Protein AF-K6Z4X4-F1 (afdb_monomer_lite)

Secondary structure (DSSP, 8-state):
--HHHHHHHTTS------HHHHHHHHHTTSS----GGGPPPPPPEEEEEE--SS--HHHHHHHHHHHHHHHHH-TT--EEEEEE---SS-----SSSSS---S---

Foldseek 3Di:
DDPQVVCVLVVVDDDDDDCVVCVVCCVVVSDDDDPPVPDDDADADEDEDEDDPDDDPVNVVVVVVCQVCVCVVPVSHHYDYDYDHDPPDDPPPPPPPDPPPPPDDD

Organism: NCBI:txid1128912

Radius of gyration: 18.61 Å; chains: 1; bounding box: 40×35×51 Å

InterPro domains:
  IPR005119 LysR, substrate-binding [PF03466] (2-70)
  IPR058163 LysR-type transcriptional regulator, proteobacterial-type [PTHR30537] (2-79)

pLDDT: mean 74.2, std 19.92, range [29.44, 95.06]

Structure (mmCIF, N/CA/C/O backbone):
data_AF-K6Z4X4-F1
#
_entry.id   AF-K6Z4X4-F1
#
loop_
_atom_site.group_PDB
_atom_site.id
_atom_site.type_symbol
_atom_site.label_atom_id
_atom_site.label_alt_id
_atom_site.label_comp_id
_atom_site.label_asym_id
_atom_site.label_entity_id
_atom_site.label_seq_id
_atom_site.pdbx_PDB_ins_code
_atom_site.Cartn_x
_atom_site.Cartn_y
_atom_site.Cartn_z
_atom_site.occupancy
_atom_site.B_iso_or_equiv
_atom_site.auth_seq_id
_atom_site.auth_comp_id
_atom_site.auth_asym_id
_atom_site.auth_atom_id
_atom_site.pdbx_PDB_model_num
ATOM 1 N N . MET A 1 1 ? 10.730 6.039 7.374 1.00 50.44 1 MET A N 1
ATOM 2 C CA . MET A 1 1 ? 10.057 6.252 8.674 1.00 50.44 1 MET A CA 1
ATOM 3 C C . MET A 1 1 ? 8.797 7.070 8.425 1.00 50.44 1 MET A C 1
ATOM 5 O O . MET A 1 1 ? 8.915 8.236 8.074 1.00 50.44 1 MET A O 1
ATOM 9 N N . HIS A 1 2 ? 7.614 6.452 8.499 1.00 75.50 2 HIS A N 1
ATOM 10 C CA . HIS A 1 2 ? 6.327 7.131 8.295 1.00 75.50 2 HIS A CA 1
ATOM 11 C C . HIS A 1 2 ? 5.801 7.628 9.645 1.00 75.50 2 HIS A C 1
ATOM 13 O O . HIS A 1 2 ? 5.440 6.822 10.500 1.00 75.50 2 HIS A O 1
ATOM 19 N N . VAL A 1 3 ? 5.764 8.948 9.839 1.00 88.75 3 VAL A N 1
ATOM 20 C CA . VAL A 1 3 ? 5.361 9.578 11.113 1.00 88.75 3 VAL A CA 1
ATOM 21 C C . VAL A 1 3 ? 3.961 9.132 11.552 1.00 88.75 3 VAL A C 1
ATOM 23 O O . VAL A 1 3 ? 3.763 8.800 12.715 1.00 88.75 3 VAL A O 1
ATOM 26 N N . LEU A 1 4 ? 3.017 9.029 10.612 1.00 92.00 4 LEU A N 1
ATOM 27 C CA . LEU A 1 4 ? 1.629 8.649 10.900 1.00 92.00 4 LEU A CA 1
ATOM 28 C C . LEU A 1 4 ? 1.493 7.233 11.481 1.00 92.00 4 LEU A C 1
ATOM 30 O O . LEU A 1 4 ? 0.699 7.022 12.390 1.00 92.00 4 LEU A O 1
ATOM 34 N N . ILE A 1 5 ? 2.302 6.276 11.015 1.00 91.31 5 ILE A N 1
ATOM 35 C CA . ILE A 1 5 ? 2.306 4.903 11.548 1.00 91.31 5 ILE A CA 1
ATOM 36 C C . ILE A 1 5 ? 2.859 4.890 12.967 1.00 91.31 5 ILE A C 1
ATOM 38 O O . ILE A 1 5 ? 2.332 4.200 13.832 1.00 91.31 5 ILE A O 1
ATOM 42 N N . SER A 1 6 ? 3.923 5.660 13.216 1.00 91.75 6 SER A N 1
ATOM 43 C CA . SER A 1 6 ? 4.530 5.738 14.545 1.00 91.75 6 SER A CA 1
ATOM 44 C C . SER A 1 6 ? 3.535 6.251 15.584 1.00 91.75 6 SER A C 1
ATOM 46 O O . SER A 1 6 ? 3.443 5.669 16.659 1.00 91.75 6 SER A O 1
ATOM 48 N N . LEU A 1 7 ? 2.774 7.294 15.244 1.00 93.50 7 LEU A N 1
ATOM 49 C CA . LEU A 1 7 ? 1.751 7.863 16.123 1.00 93.50 7 LEU A CA 1
ATOM 50 C C . LEU A 1 7 ? 0.593 6.881 16.353 1.00 93.50 7 LEU A C 1
ATOM 52 O O . LEU A 1 7 ? 0.183 6.675 17.492 1.00 93.50 7 LEU A O 1
ATOM 56 N N . ALA A 1 8 ? 0.121 6.203 15.300 1.00 93.69 8 ALA A N 1
ATOM 57 C CA . ALA A 1 8 ? -0.926 5.186 15.430 1.00 93.69 8 ALA A CA 1
ATOM 58 C C . ALA A 1 8 ? -0.498 4.036 16.359 1.00 93.69 8 ALA A C 1
ATOM 60 O O . ALA A 1 8 ? -1.252 3.626 17.236 1.00 93.69 8 ALA A O 1
ATOM 61 N N . LYS A 1 9 ? 0.750 3.566 16.235 1.00 92.50 9 LYS A N 1
ATOM 62 C CA . LYS A 1 9 ? 1.311 2.520 17.109 1.00 92.50 9 LYS A CA 1
ATOM 63 C C . LYS A 1 9 ? 1.479 2.962 18.563 1.00 92.50 9 LYS A C 1
ATOM 65 O O . LYS A 1 9 ? 1.510 2.117 19.450 1.00 92.50 9 LYS A O 1
ATOM 70 N N . GLN A 1 10 ? 1.621 4.262 18.804 1.00 94.50 10 GLN A N 1
ATOM 71 C CA . GLN A 1 10 ? 1.671 4.842 20.148 1.00 94.50 10 GLN A CA 1
ATOM 72 C C . GLN A 1 10 ? 0.276 5.036 20.759 1.00 94.50 10 GLN A C 1
ATOM 74 O O . GLN A 1 10 ? 0.178 5.380 21.931 1.00 94.50 10 GLN A O 1
ATOM 79 N N . GLY A 1 11 ? -0.795 4.785 19.999 1.00 93.31 11 GLY A N 1
ATOM 80 C CA . GLY A 1 11 ? -2.166 4.979 20.465 1.00 93.31 11 GLY A CA 1
ATOM 81 C C . GLY A 1 11 ? -2.638 6.432 20.409 1.00 93.31 11 GLY A C 1
ATOM 82 O O . GLY A 1 11 ? -3.677 6.747 20.979 1.00 93.31 11 GLY A O 1
ATOM 83 N N . GLU A 1 12 ? -1.928 7.307 19.688 1.00 95.06 12 GLU A N 1
ATOM 84 C CA . GLU A 1 12 ? -2.271 8.734 19.544 1.00 95.06 12 GLU A CA 1
ATOM 85 C C . GLU A 1 12 ? -3.495 8.975 18.632 1.00 95.06 12 GLU A C 1
ATOM 87 O O . GLU A 1 12 ? -3.896 10.113 18.395 1.00 95.06 12 GLU A O 1
ATOM 92 N N . GLY A 1 13 ? -4.098 7.908 18.094 1.00 92.25 13 GLY A N 1
ATOM 93 C CA . GLY A 1 13 ? -5.342 7.960 17.330 1.00 92.25 13 GLY A CA 1
ATOM 94 C C . GLY A 1 13 ? -5.425 6.936 16.199 1.00 92.25 13 GLY A C 1
ATOM 95 O O . GLY A 1 13 ? -4.606 6.024 16.083 1.00 92.25 13 GLY A O 1
ATOM 96 N N . ILE A 1 14 ? -6.439 7.109 15.347 1.00 93.56 14 ILE A N 1
ATOM 97 C CA . ILE A 1 14 ? -6.661 6.306 14.137 1.00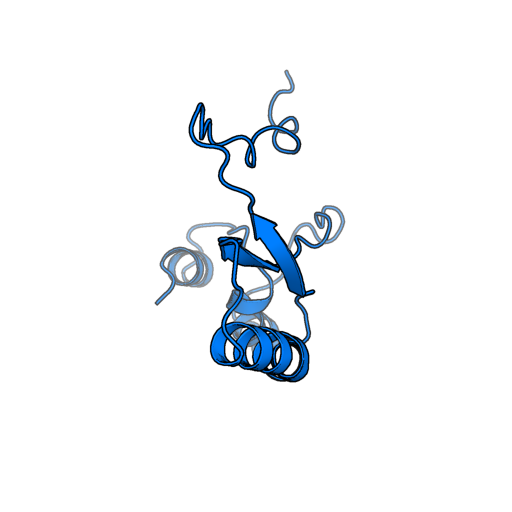 93.56 14 ILE A CA 1
ATOM 98 C C . ILE A 1 14 ? -5.973 6.995 12.954 1.00 93.56 14 ILE A C 1
ATOM 100 O O . ILE A 1 14 ? -6.121 8.202 12.763 1.00 93.56 14 ILE A O 1
ATOM 104 N N . ALA A 1 15 ? -5.254 6.226 12.134 1.00 92.38 15 ALA A N 1
ATOM 105 C CA . ALA A 1 15 ? -4.615 6.720 10.918 1.00 92.38 15 ALA A CA 1
ATOM 106 C C . ALA A 1 15 ? -5.208 6.044 9.678 1.00 92.38 15 ALA A C 1
ATOM 108 O O . ALA A 1 15 ? -5.282 4.820 9.603 1.00 92.38 15 ALA A O 1
ATOM 109 N N . PHE A 1 16 ? -5.584 6.849 8.684 1.00 89.94 16 PHE A N 1
ATOM 110 C C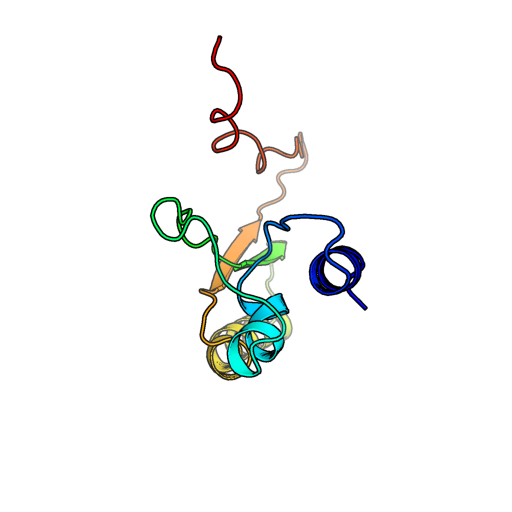A . PHE A 1 16 ? -6.009 6.360 7.377 1.00 89.94 16 PHE A CA 1
ATOM 111 C C . PHE A 1 16 ? -4.795 6.282 6.444 1.00 89.94 16 PHE A C 1
ATOM 113 O O . PHE A 1 16 ? -4.240 7.310 6.047 1.00 89.94 16 PHE A O 1
ATOM 120 N N . LEU A 1 17 ? -4.339 5.063 6.153 1.00 87.94 17 LEU A N 1
ATOM 121 C CA . LEU A 1 17 ? -3.095 4.798 5.434 1.00 87.94 17 LEU A CA 1
ATOM 122 C C . LEU A 1 17 ? -3.293 3.688 4.394 1.00 87.94 17 LEU A C 1
ATOM 124 O O . LEU A 1 17 ? -4.040 2.751 4.659 1.00 87.94 17 LEU A O 1
ATOM 128 N N . PRO A 1 18 ? -2.595 3.749 3.246 1.00 85.44 18 PRO A N 1
ATOM 129 C CA . PRO A 1 18 ? -2.547 2.638 2.301 1.00 85.44 18 PRO A CA 1
ATOM 130 C C . PRO A 1 18 ? -2.040 1.335 2.930 1.00 85.44 18 PRO A C 1
ATOM 132 O O . PRO A 1 18 ? -1.033 1.347 3.644 1.00 85.44 18 PRO A O 1
ATOM 135 N N . ASP A 1 19 ? -2.666 0.214 2.564 1.00 83.69 19 ASP A N 1
ATOM 136 C CA . ASP A 1 19 ? -2.355 -1.133 3.069 1.00 83.69 19 ASP A CA 1
ATOM 137 C C . ASP A 1 19 ? -0.861 -1.463 3.013 1.00 83.69 19 ASP A C 1
ATOM 139 O O . ASP A 1 19 ? -0.300 -2.022 3.953 1.00 83.69 19 ASP A O 1
ATOM 143 N N . VAL A 1 20 ? -0.183 -1.052 1.938 1.00 81.56 20 VAL A N 1
ATOM 144 C CA . VAL A 1 20 ? 1.252 -1.308 1.733 1.00 81.56 20 VAL A CA 1
ATOM 145 C C . VAL A 1 20 ? 2.156 -0.776 2.835 1.00 81.56 20 VAL A C 1
ATOM 147 O O . VAL A 1 20 ? 3.277 -1.254 2.981 1.00 81.56 20 VAL A O 1
ATOM 150 N N . TYR A 1 21 ? 1.697 0.207 3.603 1.00 85.00 21 TYR A N 1
ATOM 151 C CA . TYR A 1 21 ? 2.473 0.751 4.704 1.00 85.00 21 TYR A CA 1
ATOM 152 C C . TYR A 1 21 ? 2.242 0.022 6.022 1.00 85.00 21 TYR A C 1
ATOM 154 O O . TYR A 1 21 ? 3.098 0.114 6.894 1.00 85.00 21 TYR A O 1
ATOM 162 N N . VAL A 1 22 ? 1.114 -0.674 6.174 1.00 89.50 22 VAL A N 1
ATOM 163 C CA . VAL A 1 22 ? 0.660 -1.233 7.456 1.00 89.50 22 VAL A CA 1
ATOM 164 C C . VAL A 1 22 ? 0.570 -2.760 7.457 1.00 89.50 22 VAL A C 1
ATOM 166 O O . VAL A 1 22 ? 0.251 -3.343 8.486 1.00 89.50 22 VAL A O 1
ATOM 169 N N . GLN A 1 23 ? 0.864 -3.434 6.339 1.00 87.94 23 GLN A N 1
ATOM 170 C CA . GLN A 1 23 ? 0.790 -4.900 6.224 1.00 87.94 23 GLN A CA 1
ATOM 171 C C . GLN A 1 23 ? 1.582 -5.645 7.305 1.00 87.94 23 GLN A C 1
ATOM 173 O O . GLN A 1 23 ? 1.100 -6.637 7.848 1.00 87.94 23 GLN A O 1
ATOM 178 N N . ASN A 1 24 ? 2.784 -5.172 7.633 1.00 88.81 24 ASN A N 1
ATOM 179 C CA . ASN A 1 24 ? 3.621 -5.804 8.649 1.00 88.81 24 ASN A CA 1
ATOM 180 C C . ASN A 1 24 ? 3.018 -5.634 10.055 1.00 88.81 24 ASN A C 1
ATOM 182 O O . ASN A 1 24 ? 2.990 -6.570 10.849 1.00 88.81 24 ASN A O 1
ATOM 186 N N . GLU A 1 25 ? 2.503 -4.446 10.345 1.00 91.19 25 GLU A N 1
ATOM 187 C CA . GLU A 1 25 ? 1.910 -4.036 11.612 1.00 91.19 25 GLU A CA 1
ATOM 188 C C . GLU A 1 25 ? 0.551 -4.699 11.856 1.00 91.19 25 GLU A C 1
ATOM 190 O O . GLU A 1 25 ? 0.250 -5.088 12.982 1.00 91.19 25 GLU A O 1
ATOM 195 N N . LEU A 1 26 ? -0.244 -4.871 10.799 1.00 91.38 26 LEU A N 1
ATOM 196 C CA . LEU A 1 26 ? -1.467 -5.668 10.830 1.00 91.38 26 LEU A CA 1
ATOM 197 C C . LEU A 1 26 ? -1.131 -7.152 11.024 1.00 91.38 26 LEU A C 1
ATOM 199 O O . LEU A 1 26 ? -1.734 -7.818 11.861 1.00 91.38 26 LEU A O 1
ATOM 203 N N . GLY A 1 27 ? -0.129 -7.668 10.303 1.00 90.69 27 GLY A N 1
ATOM 204 C CA . GLY A 1 27 ? 0.277 -9.074 10.376 1.00 90.69 27 GLY A CA 1
ATOM 205 C C . GLY A 1 27 ? 0.841 -9.494 11.736 1.00 90.69 27 GLY A C 1
ATOM 206 O O . GLY A 1 27 ? 0.654 -10.635 12.151 1.00 90.69 27 GLY A O 1
ATOM 207 N N . ASN A 1 28 ? 1.502 -8.579 12.450 1.00 93.12 28 ASN A N 1
ATOM 208 C CA . ASN A 1 28 ? 2.027 -8.826 13.797 1.00 93.12 28 ASN A CA 1
ATOM 209 C C . ASN A 1 28 ? 1.083 -8.374 14.930 1.00 93.12 28 ASN A C 1
ATOM 211 O O . ASN A 1 28 ? 1.438 -8.517 16.100 1.00 93.12 28 ASN A O 1
ATOM 215 N N . GLY A 1 29 ? -0.092 -7.828 14.598 1.00 91.56 29 GLY A N 1
ATOM 216 C CA . GLY A 1 29 ? -1.097 -7.367 15.558 1.00 91.56 29 GLY A CA 1
ATOM 217 C C . GLY A 1 29 ? -0.750 -6.077 16.309 1.00 91.56 29 GLY A C 1
ATOM 218 O O . GLY A 1 29 ? -1.444 -5.734 17.264 1.00 91.56 29 GLY A O 1
ATOM 219 N N . SER A 1 30 ? 0.306 -5.353 15.917 1.00 92.31 30 SER A N 1
ATOM 220 C CA . SER A 1 30 ? 0.638 -4.047 16.514 1.00 92.31 30 SER A CA 1
ATOM 221 C C . SER A 1 30 ? -0.288 -2.920 16.059 1.00 92.31 30 SER A C 1
ATOM 223 O O . SER A 1 30 ? -0.374 -1.896 16.734 1.00 92.31 30 SER A O 1
ATOM 225 N N . LEU A 1 31 ? -0.986 -3.108 14.938 1.00 93.44 31 LEU A N 1
ATOM 226 C CA . LEU A 1 31 ? -2.127 -2.306 14.518 1.00 93.44 31 LEU A CA 1
ATOM 227 C C . LEU A 1 31 ? -3.311 -3.230 14.229 1.00 93.44 31 LEU A C 1
ATOM 229 O O . LEU A 1 31 ? -3.137 -4.394 13.874 1.00 93.44 31 LEU A O 1
ATOM 233 N N . VAL A 1 32 ? -4.519 -2.689 14.355 1.00 93.62 32 VAL A N 1
ATOM 234 C CA . VAL A 1 32 ? -5.768 -3.376 14.015 1.00 93.62 32 VAL A CA 1
ATOM 235 C C . VAL A 1 32 ? -6.540 -2.503 13.037 1.00 93.62 32 VAL A C 1
ATOM 237 O O . VAL A 1 32 ? -6.600 -1.283 13.195 1.00 93.62 32 VAL A O 1
ATOM 240 N N . GLU A 1 33 ? -7.114 -3.126 12.013 1.00 92.69 33 GLU A N 1
ATOM 241 C CA . GLU A 1 33 ? -7.993 -2.435 11.080 1.00 92.69 33 GLU A CA 1
ATOM 242 C C . GLU A 1 33 ? -9.328 -2.098 11.752 1.00 92.69 33 GLU A C 1
ATOM 244 O O . GLU A 1 33 ? -9.949 -2.932 12.410 1.00 92.69 33 GLU A O 1
ATOM 249 N N . V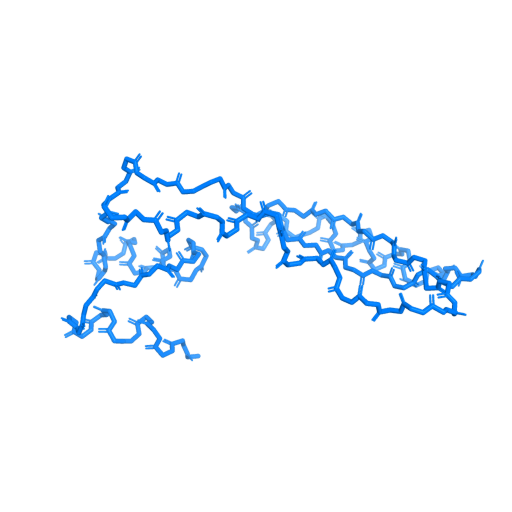AL A 1 34 ? -9.780 -0.864 11.560 1.00 92.88 34 VAL A N 1
ATOM 250 C CA . VAL A 1 34 ? -11.064 -0.360 12.052 1.00 92.88 34 VAL A CA 1
ATOM 251 C C . VAL A 1 34 ? -11.872 0.186 10.880 1.00 92.88 34 VAL A C 1
ATOM 253 O O . VAL A 1 34 ? -11.295 0.577 9.869 1.00 92.88 34 VAL A O 1
ATOM 256 N N . LEU A 1 35 ? -13.201 0.250 11.024 1.00 91.00 35 LEU A N 1
ATOM 257 C CA . LEU A 1 35 ? -14.111 0.757 9.983 1.00 91.00 35 LEU A CA 1
ATOM 258 C C . LEU A 1 35 ? -14.005 -0.008 8.647 1.00 91.00 35 LEU A C 1
ATOM 260 O O . LEU A 1 35 ? -14.115 0.590 7.579 1.00 91.00 35 LEU A O 1
ATOM 264 N N . SER A 1 36 ? -13.828 -1.332 8.700 1.00 88.12 36 SER A N 1
ATOM 265 C CA . SER A 1 36 ? -13.706 -2.203 7.517 1.00 88.12 36 SER A CA 1
ATOM 266 C C . SER A 1 36 ? -14.881 -2.088 6.537 1.00 88.12 36 SER A C 1
ATOM 268 O O . SER A 1 36 ? -14.710 -2.305 5.340 1.00 88.12 36 SER A O 1
ATOM 270 N N . ASP A 1 37 ? -16.058 -1.694 7.026 1.00 92.06 37 ASP A N 1
ATOM 271 C CA . ASP A 1 37 ? -17.266 -1.496 6.216 1.00 92.06 37 ASP A CA 1
ATOM 272 C C . ASP A 1 37 ? -17.191 -0.246 5.318 1.00 92.06 37 ASP A C 1
ATOM 274 O O . ASP A 1 37 ? -17.983 -0.096 4.390 1.00 92.06 37 ASP A O 1
ATOM 278 N N . PHE A 1 38 ? -16.228 0.648 5.569 1.00 88.31 38 PHE A N 1
ATOM 279 C CA . PHE A 1 38 ? -16.050 1.928 4.876 1.00 88.31 38 PHE A CA 1
ATOM 280 C C . PHE A 1 38 ? -14.773 1.968 4.029 1.00 88.31 38 PHE A C 1
ATOM 282 O O . PHE A 1 38 ? -14.197 3.038 3.815 1.00 88.31 38 PHE A O 1
ATOM 289 N N . ARG A 1 39 ? -14.302 0.812 3.544 1.00 83.75 39 ARG A N 1
ATOM 290 C CA . ARG A 1 39 ? -13.111 0.763 2.691 1.00 83.75 39 ARG A CA 1
ATOM 291 C C . ARG A 1 39 ? -13.325 1.568 1.401 1.00 83.75 39 ARG A C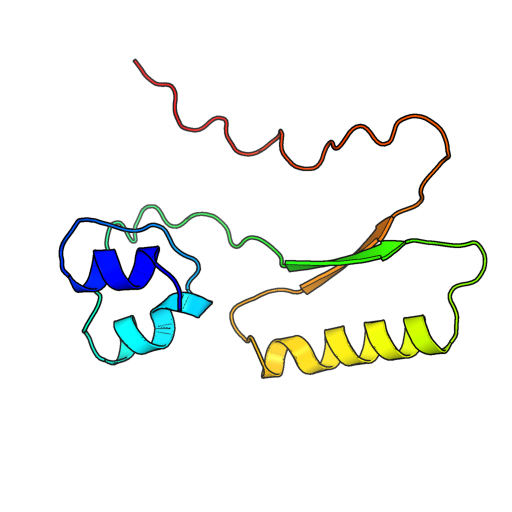 1
ATOM 293 O O . ARG A 1 39 ? -14.262 1.280 0.655 1.00 83.75 39 ARG A O 1
ATOM 300 N N . PRO A 1 40 ? -12.456 2.550 1.106 1.00 82.25 40 PRO A N 1
ATOM 301 C CA . PRO A 1 40 ? -12.517 3.265 -0.157 1.00 82.25 40 PRO A CA 1
ATOM 302 C C . PRO A 1 40 ? -12.075 2.367 -1.312 1.00 82.25 40 PRO A C 1
ATOM 304 O O . PRO A 1 40 ? -11.360 1.380 -1.124 1.00 82.25 40 PRO A O 1
ATOM 307 N N . GLU A 1 41 ? -12.483 2.736 -2.524 1.00 80.75 41 GLU A N 1
ATOM 308 C CA . GLU A 1 41 ? -12.023 2.065 -3.737 1.00 80.75 41 GLU A CA 1
ATOM 309 C C . GLU A 1 41 ? -10.494 2.121 -3.857 1.00 80.75 41 GLU A C 1
ATOM 311 O O . GLU A 1 41 ? -9.848 3.107 -3.484 1.00 80.75 41 GLU A O 1
ATOM 316 N N . SER A 1 42 ? -9.910 1.048 -4.398 1.00 75.50 42 SER A N 1
ATOM 317 C CA . SER A 1 42 ? -8.466 0.969 -4.615 1.00 75.50 42 SER A CA 1
ATOM 318 C C . SER A 1 42 ? -8.015 2.061 -5.585 1.00 75.50 42 SER A C 1
ATOM 320 O O . SER A 1 42 ? -8.510 2.160 -6.709 1.00 75.50 42 SER A O 1
ATOM 322 N N . LEU A 1 43 ? -7.062 2.886 -5.150 1.00 76.38 43 LEU A N 1
ATOM 323 C CA . LEU A 1 43 ? -6.497 3.951 -5.970 1.00 76.38 43 LEU A CA 1
ATOM 324 C C . LEU A 1 43 ? -5.339 3.401 -6.815 1.00 76.38 43 LEU A C 1
ATOM 326 O O . LEU A 1 43 ? -4.362 2.900 -6.249 1.00 76.38 43 LEU A O 1
ATOM 330 N N . PRO A 1 44 ? -5.392 3.525 -8.155 1.00 78.81 44 PRO A N 1
ATOM 331 C CA . PRO A 1 44 ? -4.326 3.028 -9.009 1.00 78.81 44 PRO A CA 1
ATOM 332 C C . PRO A 1 44 ? -3.057 3.868 -8.846 1.00 78.81 44 PRO A C 1
ATOM 334 O O . PRO A 1 44 ? -3.098 5.104 -8.773 1.00 78.81 44 PRO A O 1
ATOM 337 N N . ILE A 1 45 ? -1.907 3.199 -8.874 1.00 82.56 45 ILE A N 1
ATOM 338 C CA . ILE A 1 45 ? -0.609 3.862 -8.983 1.00 82.56 45 ILE A CA 1
ATOM 339 C C . ILE A 1 45 ? -0.332 4.142 -10.450 1.00 82.56 45 ILE A C 1
ATOM 341 O O . ILE A 1 45 ? -0.407 3.264 -11.302 1.00 82.56 45 ILE A O 1
ATOM 345 N N . ASN A 1 46 ? 0.016 5.388 -10.751 1.00 83.69 46 ASN A N 1
ATOM 346 C CA . ASN A 1 46 ? 0.233 5.815 -12.122 1.00 83.69 46 ASN A CA 1
ATOM 347 C C . ASN A 1 46 ? 1.724 5.976 -12.405 1.00 83.69 46 ASN A C 1
ATOM 349 O O . ASN A 1 46 ? 2.395 6.787 -11.762 1.00 83.69 46 ASN A O 1
ATOM 353 N N . LEU A 1 47 ? 2.228 5.275 -13.420 1.00 81.94 47 LEU A N 1
ATOM 354 C CA . LEU A 1 47 ? 3.517 5.590 -14.021 1.00 81.94 47 LEU A CA 1
ATOM 355 C C . LEU A 1 47 ? 3.307 6.708 -15.047 1.00 81.94 47 LEU A C 1
ATOM 357 O O . LEU A 1 47 ? 2.804 6.477 -16.149 1.00 81.94 47 LEU A O 1
ATOM 361 N N . LEU A 1 48 ? 3.664 7.934 -14.660 1.00 82.75 48 LEU A N 1
ATOM 362 C CA . LEU A 1 48 ? 3.531 9.115 -15.509 1.00 82.75 48 LEU A CA 1
ATOM 363 C C . LEU A 1 48 ? 4.782 9.306 -16.364 1.00 82.75 48 LEU A C 1
ATOM 365 O O . LEU A 1 48 ? 5.875 9.553 -15.853 1.00 82.75 48 LEU A O 1
ATOM 369 N N . CYS A 1 49 ? 4.611 9.246 -17.683 1.00 74.69 49 CYS A N 1
ATOM 370 C CA . CYS A 1 49 ? 5.681 9.501 -18.641 1.00 74.69 49 CYS A CA 1
ATOM 371 C C . CYS A 1 49 ? 5.324 10.701 -19.521 1.00 74.69 49 CYS A C 1
ATOM 373 O O . CYS A 1 49 ? 4.253 10.750 -20.129 1.00 74.69 49 CYS A O 1
ATOM 375 N N . VAL A 1 50 ? 6.231 11.676 -19.624 1.00 70.81 50 VAL A N 1
ATOM 376 C CA . VAL A 1 50 ? 6.048 12.810 -20.538 1.00 70.81 50 VAL A CA 1
ATOM 377 C C . VAL A 1 50 ? 6.223 12.312 -21.966 1.00 70.81 50 VAL A C 1
ATOM 379 O O . VAL A 1 50 ? 7.307 11.871 -22.357 1.00 70.81 50 VAL A O 1
ATOM 382 N N . PHE A 1 51 ? 5.163 12.408 -22.761 1.00 64.25 51 PHE A N 1
ATOM 383 C CA . PHE A 1 51 ? 5.224 12.064 -24.170 1.00 64.25 51 PHE A CA 1
ATOM 384 C C . PHE A 1 51 ? 5.964 13.171 -24.930 1.00 64.25 51 PHE A C 1
ATOM 386 O O . PHE A 1 51 ? 5.425 14.252 -25.171 1.00 64.25 51 PHE A O 1
ATOM 393 N N . LYS A 1 52 ? 7.216 12.908 -25.313 1.00 63.06 52 LYS A N 1
ATOM 394 C CA . LYS A 1 52 ? 7.929 13.676 -26.347 1.00 63.06 52 LYS A CA 1
ATOM 395 C C . LYS A 1 52 ? 7.773 12.948 -27.685 1.00 63.06 52 LYS A C 1
ATOM 397 O O . LYS A 1 52 ? 7.623 11.733 -27.702 1.00 63.06 52 LYS A O 1
ATOM 402 N N . ARG A 1 53 ? 7.838 13.682 -28.808 1.00 58.50 53 ARG A N 1
ATOM 403 C CA . ARG A 1 53 ? 7.638 13.161 -30.184 1.00 58.50 53 ARG A CA 1
ATOM 404 C C . ARG A 1 53 ? 8.429 11.876 -30.495 1.00 58.50 53 ARG A C 1
ATOM 406 O O . ARG A 1 53 ? 7.996 11.101 -31.335 1.00 58.50 53 ARG A O 1
ATOM 413 N N . LEU A 1 54 ? 9.555 11.647 -29.816 1.00 61.03 54 LEU A N 1
ATOM 414 C CA . LEU A 1 54 ? 10.245 10.361 -29.777 1.00 61.03 54 LEU A CA 1
ATOM 415 C C . LEU A 1 54 ? 10.296 9.844 -28.334 1.00 61.03 54 LEU A C 1
ATOM 417 O O . LEU A 1 54 ? 11.042 10.373 -27.509 1.00 61.03 54 LEU A O 1
ATOM 421 N N . LEU A 1 55 ? 9.526 8.794 -28.042 1.00 70.31 55 LEU A N 1
ATOM 422 C CA . LEU A 1 55 ? 9.815 7.921 -26.907 1.00 70.31 55 LEU A CA 1
ATOM 423 C C . LEU A 1 55 ? 11.117 7.183 -27.227 1.00 70.31 55 LEU A C 1
ATOM 425 O O . LEU A 1 55 ? 11.216 6.512 -28.254 1.00 70.31 55 LEU A O 1
ATOM 429 N N . THR A 1 56 ? 12.133 7.325 -26.379 1.00 79.81 56 THR A N 1
ATOM 430 C CA . THR A 1 56 ? 13.380 6.577 -26.556 1.00 79.81 56 THR A CA 1
ATOM 431 C C . THR A 1 56 ? 13.123 5.088 -26.317 1.00 79.81 56 THR A C 1
ATOM 433 O O . THR A 1 56 ? 12.284 4.721 -25.491 1.00 79.81 56 THR A O 1
ATOM 436 N N . HIS A 1 57 ? 13.870 4.213 -26.999 1.00 84.12 57 HIS A N 1
ATOM 437 C CA . HIS A 1 57 ? 13.817 2.766 -26.748 1.00 84.12 57 HIS A CA 1
ATOM 438 C C . HIS A 1 57 ? 14.048 2.429 -25.269 1.00 84.12 57 HIS A C 1
ATOM 440 O O . HIS A 1 57 ? 13.400 1.534 -24.736 1.00 84.12 57 HIS A O 1
ATOM 446 N N . LEU A 1 58 ? 14.903 3.205 -24.595 1.00 85.31 58 LEU A N 1
ATOM 447 C CA . LEU A 1 58 ? 15.156 3.087 -23.163 1.00 85.31 58 LEU A CA 1
ATOM 448 C C . LEU A 1 58 ? 13.895 3.331 -22.327 1.00 85.31 58 LEU A C 1
ATOM 450 O O . LEU A 1 58 ? 13.595 2.537 -21.445 1.00 85.31 58 LEU A O 1
ATOM 454 N N . LEU A 1 59 ? 13.143 4.404 -22.603 1.00 84.00 59 LEU A N 1
ATOM 455 C CA . LEU A 1 59 ? 11.929 4.712 -21.846 1.00 84.00 59 LEU A CA 1
ATOM 456 C C . LEU A 1 59 ? 10.854 3.645 -22.068 1.00 84.00 59 LEU A C 1
ATOM 458 O O . LEU A 1 59 ? 10.191 3.255 -21.115 1.00 84.00 59 LEU A O 1
ATOM 462 N N . LY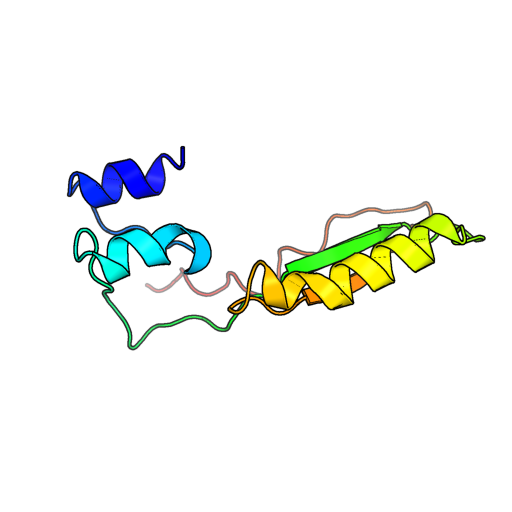S A 1 60 ? 10.723 3.127 -23.295 1.00 84.12 60 LYS A N 1
ATOM 463 C CA . LYS A 1 60 ? 9.802 2.020 -23.583 1.00 84.12 60 LYS A CA 1
ATOM 464 C C . LYS A 1 60 ? 10.175 0.763 -22.789 1.00 84.12 60 LYS A C 1
ATOM 466 O O . LYS A 1 60 ? 9.322 0.227 -22.092 1.00 84.12 60 LYS A O 1
ATOM 471 N N . ALA A 1 61 ? 11.440 0.347 -22.858 1.00 89.12 61 ALA A N 1
ATOM 472 C CA . ALA A 1 61 ? 11.932 -0.824 -22.136 1.00 89.12 61 ALA A CA 1
ATOM 473 C C . ALA A 1 61 ? 11.801 -0.657 -20.614 1.00 89.12 61 ALA A C 1
ATOM 475 O O . ALA A 1 61 ? 11.440 -1.597 -19.918 1.00 89.12 61 ALA A O 1
ATOM 476 N N . PHE A 1 62 ? 12.041 0.551 -20.096 1.00 88.38 62 PHE A N 1
ATOM 477 C CA . PHE A 1 62 ? 11.859 0.861 -18.681 1.00 88.38 62 PHE A CA 1
ATOM 478 C C . PHE A 1 62 ? 10.391 0.772 -18.255 1.00 88.38 62 PHE A C 1
ATOM 480 O O . PHE A 1 62 ? 10.088 0.127 -17.257 1.00 88.38 62 PHE A O 1
ATOM 487 N N . THR A 1 63 ? 9.475 1.393 -19.004 1.00 86.81 63 THR A N 1
ATOM 488 C CA . THR A 1 63 ? 8.035 1.314 -18.726 1.00 86.81 63 THR A CA 1
ATOM 489 C C . THR A 1 63 ? 7.556 -0.135 -18.728 1.00 86.81 63 THR A C 1
ATOM 491 O O . THR A 1 63 ? 6.832 -0.532 -17.821 1.00 86.81 63 THR A O 1
ATOM 494 N N . GLU A 1 64 ? 7.990 -0.925 -19.710 1.00 88.31 64 GLU A N 1
ATOM 495 C CA . GLU A 1 64 ? 7.660 -2.347 -19.812 1.00 88.31 64 GLU A CA 1
ATOM 496 C C . GLU A 1 64 ? 8.202 -3.133 -18.613 1.00 88.31 64 GLU A C 1
ATOM 498 O O . GLU A 1 64 ? 7.432 -3.796 -17.926 1.00 88.31 64 GLU A O 1
ATOM 503 N N . TYR A 1 65 ? 9.482 -2.954 -18.274 1.00 90.81 65 TYR A N 1
ATOM 504 C CA . TYR A 1 65 ? 10.095 -3.572 -17.097 1.00 90.81 65 TYR A CA 1
ATOM 505 C C . TYR A 1 65 ? 9.337 -3.243 -15.804 1.00 90.81 65 TYR A C 1
ATOM 507 O O . TYR A 1 65 ? 9.023 -4.138 -15.019 1.00 90.81 65 TYR A O 1
ATOM 515 N N . VAL A 1 66 ? 9.011 -1.967 -15.578 1.00 88.94 66 VAL A N 1
ATOM 516 C CA . VAL A 1 66 ? 8.291 -1.545 -14.370 1.00 88.94 66 VAL A CA 1
ATOM 517 C C . VAL A 1 66 ? 6.915 -2.200 -14.313 1.00 88.94 66 VAL A C 1
ATOM 519 O O . VAL A 1 66 ? 6.583 -2.778 -13.287 1.00 88.94 66 VAL A O 1
ATOM 522 N N . VAL A 1 67 ? 6.134 -2.170 -15.395 1.00 86.62 67 VAL A N 1
ATOM 523 C CA . VAL A 1 67 ? 4.795 -2.785 -15.414 1.00 86.62 67 VAL A CA 1
ATOM 524 C C . VAL A 1 67 ? 4.866 -4.290 -15.158 1.00 86.62 67 VAL A C 1
ATOM 526 O O . VAL A 1 67 ? 4.079 -4.805 -14.369 1.00 86.62 67 VAL A O 1
ATOM 529 N N . THR A 1 68 ? 5.822 -4.988 -15.775 1.00 88.69 68 THR A N 1
ATOM 530 C CA . THR A 1 68 ? 5.978 -6.439 -15.614 1.00 88.69 68 THR A CA 1
ATOM 531 C C . THR A 1 68 ? 6.360 -6.832 -14.189 1.00 88.69 68 THR A C 1
ATOM 533 O O . THR A 1 68 ? 5.875 -7.843 -13.685 1.00 88.69 68 THR A O 1
ATOM 536 N N . HIS A 1 69 ? 7.217 -6.054 -13.525 1.00 88.69 69 HIS A N 1
ATOM 537 C CA . HIS A 1 69 ? 7.782 -6.442 -12.229 1.00 88.69 69 HIS A CA 1
ATOM 538 C C . HIS A 1 69 ? 7.130 -5.770 -11.022 1.00 88.69 69 HIS A C 1
ATOM 540 O O . HIS A 1 69 ? 7.347 -6.209 -9.890 1.00 88.69 69 HIS A O 1
ATOM 546 N N . PHE A 1 70 ? 6.318 -4.732 -11.219 1.00 84.44 70 PHE A N 1
ATOM 547 C CA . PHE A 1 70 ? 5.749 -4.004 -10.092 1.00 84.44 70 PHE A CA 1
ATOM 548 C C . PHE A 1 70 ? 4.800 -4.851 -9.255 1.00 84.44 70 PHE A C 1
ATOM 550 O O . PHE A 1 70 ? 4.883 -4.803 -8.033 1.00 84.44 70 PHE A O 1
ATOM 557 N N . SER A 1 71 ? 3.963 -5.683 -9.877 1.00 78.81 71 SER A N 1
ATOM 558 C CA . SER A 1 71 ? 3.054 -6.568 -9.138 1.00 78.81 71 SER A CA 1
ATOM 559 C C . SER A 1 71 ? 3.798 -7.567 -8.245 1.00 78.81 71 SER A C 1
ATOM 561 O O . SER A 1 71 ? 3.274 -7.963 -7.211 1.00 78.81 71 SER A O 1
ATOM 563 N N . SER A 1 72 ? 5.033 -7.949 -8.594 1.00 81.44 72 SER A N 1
ATOM 564 C CA . SER A 1 72 ? 5.868 -8.802 -7.736 1.00 81.44 72 SER A CA 1
ATOM 565 C C . SER A 1 72 ? 6.388 -8.061 -6.501 1.00 81.44 72 SER A C 1
ATOM 567 O O . SER A 1 72 ? 6.500 -8.660 -5.437 1.00 81.44 72 SER A O 1
ATOM 569 N N . ALA A 1 73 ? 6.709 -6.772 -6.632 1.00 76.62 73 ALA A N 1
ATOM 570 C CA . ALA A 1 73 ? 7.180 -5.946 -5.520 1.00 76.62 73 ALA A CA 1
ATOM 571 C C . ALA A 1 73 ? 6.029 -5.398 -4.658 1.00 76.62 73 ALA A C 1
ATOM 573 O O . ALA A 1 73 ? 6.200 -5.166 -3.464 1.00 76.62 73 ALA A O 1
ATOM 574 N N . MET A 1 74 ? 4.867 -5.168 -5.270 1.00 74.12 74 MET A N 1
ATOM 575 C CA . MET A 1 74 ? 3.693 -4.540 -4.670 1.00 74.12 74 MET A CA 1
ATOM 576 C C . MET A 1 74 ? 2.406 -5.220 -5.173 1.00 74.12 74 MET A C 1
ATOM 578 O O . MET A 1 74 ? 1.727 -4.692 -6.054 1.00 74.12 74 MET A O 1
ATOM 582 N N . PRO A 1 75 ? 2.040 -6.388 -4.618 1.00 68.31 75 PRO A N 1
ATOM 583 C CA . PRO A 1 75 ? 0.940 -7.211 -5.134 1.00 68.31 75 PRO A CA 1
ATOM 584 C C . PRO A 1 75 ? -0.449 -6.591 -4.943 1.00 68.31 75 PRO A C 1
ATOM 586 O O . PRO A 1 75 ? -1.369 -6.900 -5.693 1.00 68.31 75 PRO A O 1
ATOM 589 N N . THR A 1 76 ? -0.616 -5.710 -3.956 1.00 67.50 76 THR A N 1
ATOM 590 C CA . THR A 1 76 ? -1.913 -5.093 -3.616 1.00 67.50 76 THR A CA 1
ATOM 591 C C . THR A 1 76 ? -2.243 -3.873 -4.484 1.00 67.50 76 THR A C 1
ATOM 593 O O . THR A 1 76 ? -3.343 -3.333 -4.400 1.00 67.50 76 THR A O 1
ATOM 596 N N . LEU A 1 77 ? -1.305 -3.407 -5.312 1.00 72.00 77 LEU A N 1
ATOM 597 C CA . LEU A 1 77 ? -1.433 -2.155 -6.054 1.00 72.00 77 LEU A CA 1
ATOM 598 C C . LEU A 1 77 ? -1.512 -2.418 -7.556 1.00 72.00 77 LEU A C 1
ATOM 600 O O . LEU A 1 77 ? -0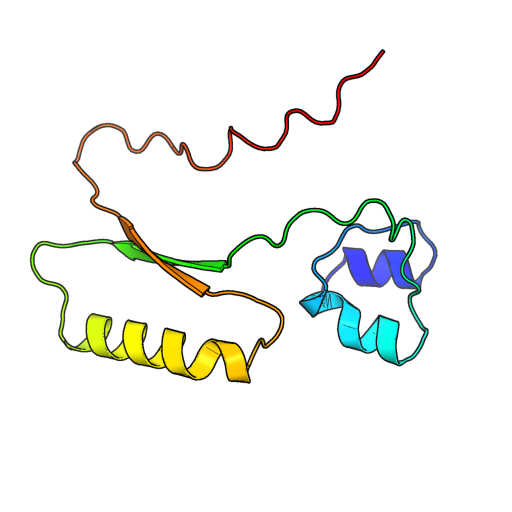.647 -3.070 -8.139 1.00 72.00 77 LEU A O 1
ATOM 604 N N . ALA A 1 78 ? -2.533 -1.852 -8.197 1.00 71.56 78 ALA A N 1
ATOM 605 C CA . ALA A 1 78 ? -2.626 -1.825 -9.649 1.00 71.56 78 ALA A CA 1
ATOM 606 C C . ALA A 1 78 ? -1.763 -0.686 -10.208 1.00 71.56 78 ALA A C 1
ATOM 608 O O . ALA A 1 78 ? -1.851 0.449 -9.729 1.00 71.56 78 ALA A O 1
ATOM 609 N N . ILE A 1 79 ? -0.955 -0.980 -11.234 1.00 76.69 79 ILE A N 1
ATOM 610 C CA . ILE A 1 79 ? -0.265 0.048 -12.018 1.00 76.69 79 ILE A CA 1
ATOM 611 C C . ILE A 1 79 ? -0.993 0.350 -13.310 1.00 76.69 79 ILE A C 1
ATOM 613 O O . ILE A 1 79 ? -1.297 -0.541 -14.100 1.00 76.69 79 ILE A O 1
ATOM 617 N N . GLU A 1 80 ? -1.131 1.643 -13.573 1.00 76.06 80 GLU A N 1
ATOM 618 C CA . GLU A 1 80 ? -1.539 2.181 -14.859 1.00 76.06 80 GLU A CA 1
ATOM 619 C C . GLU A 1 80 ? -0.418 3.035 -15.453 1.00 76.06 80 GLU A C 1
ATOM 621 O O . GLU A 1 80 ? 0.136 3.924 -14.802 1.00 76.06 80 GLU A O 1
ATOM 626 N N . VAL A 1 81 ? -0.088 2.810 -16.724 1.00 72.31 81 VAL A N 1
ATOM 627 C CA . VAL A 1 81 ? 0.830 3.691 -17.456 1.00 72.31 81 VAL A CA 1
ATOM 628 C C . VAL A 1 81 ? 0.023 4.805 -18.101 1.00 72.31 81 VAL A C 1
ATOM 630 O O . VAL A 1 81 ? -0.882 4.545 -18.894 1.00 72.31 81 VAL A O 1
ATOM 633 N N . LYS A 1 82 ? 0.375 6.057 -17.803 1.00 78.25 82 LYS A N 1
ATOM 634 C CA . LYS A 1 82 ? -0.275 7.232 -18.393 1.00 78.25 82 LYS A CA 1
ATOM 635 C C . LYS A 1 82 ? 0.754 8.120 -19.081 1.00 78.25 82 LYS A C 1
ATOM 637 O O . LYS A 1 82 ? 1.710 8.603 -18.472 1.00 78.25 82 LYS A O 1
ATOM 642 N N . TYR A 1 83 ? 0.530 8.357 -20.371 1.00 68.12 83 TYR A N 1
ATOM 643 C CA . TYR A 1 83 ? 1.348 9.252 -21.183 1.00 68.12 83 TYR A CA 1
ATOM 644 C C . TYR A 1 83 ? 0.759 10.660 -21.163 1.00 68.12 83 TYR A C 1
ATOM 646 O O . TYR A 1 83 ? -0.357 10.884 -21.630 1.00 68.12 83 TYR A O 1
ATOM 654 N N . LEU A 1 84 ? 1.518 11.623 -20.641 1.00 69.56 84 LEU A N 1
ATOM 655 C CA . LEU A 1 84 ? 1.099 13.020 -20.594 1.00 69.56 84 LEU A CA 1
ATOM 656 C C . LEU A 1 84 ? 1.594 13.759 -21.845 1.00 69.56 84 LEU A C 1
ATOM 658 O O . LEU A 1 84 ? 2.800 13.965 -22.011 1.00 69.56 84 LEU A O 1
ATOM 662 N N . GLN A 1 85 ? 0.672 14.189 -22.712 1.00 58.09 85 GLN A N 1
ATOM 663 C CA . GLN A 1 85 ? 0.968 15.159 -23.769 1.00 58.09 85 GLN A CA 1
ATOM 664 C C . GLN A 1 85 ? 0.926 16.574 -23.189 1.00 58.09 85 GLN A C 1
ATOM 666 O O . GLN A 1 85 ? -0.141 17.145 -22.978 1.00 58.09 85 GLN A O 1
ATOM 671 N N . VAL A 1 86 ? 2.097 17.164 -22.958 1.00 55.16 86 VAL A N 1
ATOM 672 C CA . VAL A 1 86 ? 2.193 18.578 -22.585 1.00 55.16 86 VAL A CA 1
ATOM 673 C C . VAL A 1 86 ? 2.030 19.414 -23.856 1.00 55.16 86 VAL A C 1
ATOM 675 O O . VAL A 1 86 ? 3.005 19.700 -24.551 1.00 55.16 86 VAL A O 1
ATOM 678 N N . ARG A 1 87 ? 0.793 19.800 -24.196 1.00 47.78 87 ARG A N 1
ATOM 679 C CA . ARG A 1 87 ? 0.589 20.951 -25.087 1.00 47.78 87 ARG A CA 1
ATOM 680 C C . ARG A 1 87 ? 1.015 22.191 -24.303 1.00 47.78 87 ARG A C 1
ATOM 682 O O . ARG A 1 87 ? 0.517 22.427 -23.207 1.00 47.78 87 ARG A O 1
ATOM 689 N N . GLN A 1 88 ? 1.986 22.936 -24.829 1.00 47.25 88 GLN A N 1
ATOM 690 C CA . GLN A 1 88 ? 2.470 24.185 -24.241 1.00 47.25 88 GLN A CA 1
ATOM 691 C C . GLN A 1 88 ? 1.369 25.252 -24.280 1.00 47.25 88 GLN A C 1
ATOM 693 O O . GLN A 1 88 ? 1.355 26.084 -25.173 1.00 47.25 88 GLN A O 1
ATOM 698 N N . GLN A 1 89 ? 0.425 25.190 -23.346 1.00 42.19 89 GLN A N 1
ATOM 699 C CA . GLN A 1 89 ? -0.373 26.297 -22.816 1.00 42.19 89 GLN A CA 1
ATOM 700 C C . GLN A 1 89 ? -1.370 25.684 -21.828 1.00 42.19 89 GLN A C 1
ATOM 702 O O . GLN A 1 89 ? -2.209 24.876 -22.207 1.00 42.19 89 GLN A O 1
ATOM 707 N N . LEU A 1 90 ? -1.243 26.068 -20.555 1.00 37.88 90 LEU A N 1
ATOM 708 C CA . LEU A 1 90 ? -2.060 25.638 -19.415 1.00 37.88 90 LEU A CA 1
ATOM 709 C C . LEU A 1 90 ? -1.835 24.191 -18.930 1.00 37.88 90 LEU A C 1
ATOM 711 O O . LEU A 1 90 ? -2.731 23.353 -18.944 1.00 37.88 90 LEU A O 1
ATOM 715 N N . CYS A 1 91 ? -0.674 23.943 -18.314 1.00 33.84 91 CYS A N 1
ATOM 716 C CA . CYS A 1 91 ? -0.569 22.957 -17.231 1.00 33.84 91 CYS A CA 1
ATOM 717 C C . CYS A 1 91 ? -1.314 23.474 -15.982 1.00 33.84 91 CYS A C 1
ATOM 719 O O . CYS A 1 91 ? -0.700 23.751 -14.954 1.00 33.84 91 CYS A O 1
ATOM 721 N N . PHE A 1 92 ? -2.638 23.634 -16.061 1.00 29.67 92 PHE A N 1
ATOM 722 C CA . PHE A 1 92 ? -3.463 23.646 -14.857 1.00 29.67 92 PHE A CA 1
ATOM 723 C C . PHE A 1 92 ? -3.595 22.199 -14.396 1.00 29.67 92 PHE A C 1
ATOM 725 O O . PHE A 1 92 ? -4.293 21.384 -14.998 1.00 29.67 92 PHE A O 1
ATOM 732 N N . VAL A 1 93 ? -2.853 21.895 -13.338 1.00 36.09 93 VAL A N 1
ATOM 733 C CA . VAL A 1 93 ? -2.947 20.714 -12.483 1.00 36.09 93 VAL A CA 1
ATOM 734 C C . VAL A 1 93 ? -4.423 20.383 -12.216 1.00 36.09 93 VAL A C 1
ATOM 736 O O . VAL A 1 93 ? -5.039 20.909 -11.299 1.00 36.09 93 VAL A O 1
ATOM 739 N N . THR A 1 94 ? -5.013 19.525 -13.048 1.00 34.09 94 THR A N 1
ATOM 740 C CA . THR A 1 94 ? -6.406 19.066 -12.925 1.00 34.09 94 THR A CA 1
ATOM 741 C C . THR A 1 94 ? -6.409 17.546 -12.807 1.00 34.09 94 THR A C 1
ATOM 743 O O . THR A 1 94 ? -6.989 16.843 -13.623 1.00 34.09 94 THR A O 1
ATOM 746 N N . LEU A 1 95 ? -5.699 17.023 -11.806 1.00 39.06 95 LEU A N 1
ATOM 747 C CA . LEU A 1 95 ? -5.756 15.604 -11.422 1.00 39.06 95 LEU A CA 1
ATOM 748 C C . LEU A 1 95 ? -6.167 15.397 -9.953 1.00 39.06 95 LEU A C 1
ATOM 750 O O . LEU A 1 95 ? -6.055 14.295 -9.437 1.00 39.06 95 LEU A O 1
ATOM 754 N N . LEU A 1 96 ? -6.686 16.432 -9.280 1.00 38.62 96 LEU A N 1
ATOM 755 C CA . LEU A 1 96 ? -7.045 16.383 -7.854 1.00 38.62 96 LEU A CA 1
ATOM 756 C C . LEU A 1 96 ? -8.388 17.071 -7.536 1.00 38.62 96 LEU A C 1
ATOM 758 O O . LEU A 1 96 ? -8.506 17.766 -6.533 1.00 38.62 96 LEU A O 1
ATOM 762 N N . ARG A 1 97 ? -9.420 16.933 -8.386 1.00 32.91 97 ARG A N 1
ATOM 763 C CA . ARG A 1 97 ? -10.706 17.624 -8.132 1.00 32.91 97 ARG A CA 1
ATOM 764 C C . ARG A 1 97 ? -12.000 16.835 -8.354 1.00 32.91 97 ARG A C 1
ATOM 766 O O . ARG A 1 97 ? -13.038 17.465 -8.479 1.00 32.91 97 ARG A O 1
ATOM 773 N N . ARG A 1 98 ? -11.989 15.498 -8.416 1.00 37.84 98 ARG A N 1
ATOM 774 C CA . ARG A 1 98 ? -13.248 14.736 -8.606 1.00 37.84 98 ARG A CA 1
ATOM 775 C C . ARG A 1 98 ? -13.657 13.758 -7.504 1.00 37.84 98 ARG A C 1
ATOM 777 O O . ARG A 1 98 ? -14.768 13.265 -7.587 1.00 37.84 98 ARG A O 1
ATOM 784 N N . HIS A 1 99 ? -12.843 13.507 -6.476 1.00 41.22 99 HIS A N 1
ATOM 785 C CA . HIS A 1 99 ? -13.185 12.481 -5.472 1.00 41.22 99 HIS A CA 1
ATOM 786 C C . HIS A 1 99 ? -13.133 12.926 -4.001 1.00 41.22 99 HIS A C 1
ATOM 788 O O . HIS A 1 99 ? -13.253 12.089 -3.118 1.00 41.22 99 HIS A O 1
ATOM 794 N N . TYR A 1 100 ? -13.027 14.228 -3.716 1.00 34.88 100 TYR A N 1
ATOM 795 C CA . TYR A 1 100 ? -13.040 14.757 -2.340 1.00 34.88 100 TYR A CA 1
ATOM 796 C C . TYR A 1 100 ? -14.319 15.547 -2.002 1.00 34.88 100 TYR A C 1
ATOM 798 O O . TYR A 1 100 ? -14.268 16.525 -1.265 1.00 34.88 100 TYR A O 1
ATOM 806 N N . ASP A 1 101 ? -15.478 15.110 -2.502 1.00 37.56 101 ASP A N 1
ATOM 807 C CA . ASP A 1 101 ? -16.782 15.685 -2.120 1.00 37.56 101 ASP A CA 1
ATOM 808 C C . ASP A 1 101 ? -17.408 15.016 -0.874 1.00 37.56 101 ASP A C 1
ATOM 810 O O . ASP A 1 101 ? -18.567 15.264 -0.561 1.00 37.56 101 ASP A O 1
ATOM 814 N N . PHE A 1 102 ? -16.667 14.193 -0.116 1.00 39.84 102 PHE A N 1
ATOM 815 C CA . PHE A 1 102 ? -17.253 13.388 0.971 1.00 39.84 102 PHE A CA 1
ATOM 816 C C . PHE A 1 102 ? -17.058 13.906 2.407 1.00 39.84 102 PHE A C 1
ATOM 818 O O . PHE A 1 102 ? -17.311 13.175 3.358 1.00 39.84 102 PHE A O 1
ATOM 825 N N . ILE A 1 103 ? -16.657 15.163 2.624 1.00 42.16 103 ILE A N 1
ATOM 826 C CA . ILE A 1 103 ? -16.665 15.745 3.984 1.00 42.16 103 ILE A CA 1
ATOM 827 C C . ILE A 1 103 ? -17.295 17.137 3.957 1.00 42.16 103 ILE A C 1
ATOM 829 O O . ILE A 1 103 ? -16.637 18.160 4.136 1.00 42.16 103 ILE A O 1
ATOM 833 N N . ARG A 1 104 ? -18.606 17.171 3.717 1.00 29.44 104 ARG A N 1
ATOM 834 C CA . ARG A 1 104 ? -19.484 18.251 4.181 1.00 29.44 104 ARG A CA 1
ATOM 835 C C . ARG A 1 104 ? -20.910 17.721 4.307 1.00 29.44 104 ARG A C 1
ATOM 837 O O . ARG A 1 104 ? -21.676 17.746 3.354 1.00 29.44 104 ARG A O 1
ATOM 844 N N . ALA A 1 105 ? -21.245 17.261 5.504 1.00 32.34 105 ALA A N 1
ATOM 845 C CA . ALA A 1 105 ? -22.616 17.250 5.996 1.00 32.34 105 ALA A CA 1
ATOM 846 C C . ALA A 1 105 ? -22.719 18.311 7.107 1.00 32.34 105 ALA A C 1
ATOM 848 O O . ALA A 1 105 ? -21.774 18.434 7.894 1.00 32.34 105 ALA A O 1
ATOM 849 N N . PRO A 1 106 ? -23.794 19.107 7.176 1.00 43.69 106 PRO A N 1
ATOM 850 C CA . PRO A 1 106 ? -24.483 19.336 8.435 1.00 43.69 106 PRO A CA 1
ATOM 851 C C . PRO A 1 106 ? -25.341 18.120 8.815 1.00 43.69 106 PRO A C 1
ATOM 853 O O . PRO A 1 106 ? -25.932 17.500 7.900 1.00 43.69 106 PRO A O 1
#

Sequence (106 aa):
MHVLISLAKQGEGIAFLPDVYVQNELGNGSLVEVLSDFRPESLPINLLCVFKRLLTHLLKAFTEYVVTHFSSAMPTLAIEVKYLQVRQQLCFVTLLRRHYDFIRAP